Protein AF-A0A957V834-F1 (afdb_monomer_lite)

pLDDT: mean 86.27, std 14.21, range [36.56, 98.06]

Secondary structure (DSSP, 8-state):
--TT-EEEE-GGGS-EEEESSTTT--EEPP-PPPPPHHHHHHHHHTTSS--SS-HHHHHHHHHHHHHHHHHHHTTT---PPP-S------

Sequence (90 aa):
YCPQGILRTGAWGERLDLQRSEQDGWQAVPVPVSLGVWEQFLAVRAGLLPNPSPPEVGLRMAYLWDAIKASAAQNGAPVQINTAVSAGVK

Radius of gyration: 19.63 Å; chains: 1; bounding box: 32×54×40 Å

Foldseek 3Di:
DPLQWDWDADPPRQWIWIDRDPVVPTDTDDDPHDDDPVVLVVCCVVVNDPNPCPVVNVLVVVLVVVQVVVCVVVVNDHDDRDSPPPPDDD

Structure (mmCIF, N/CA/C/O backbone):
data_AF-A0A957V834-F1
#
_entry.id   AF-A0A957V834-F1
#
loop_
_atom_site.group_PDB
_atom_site.id
_atom_site.type_symbol
_atom_site.label_atom_id
_atom_site.label_alt_id
_atom_site.label_comp_id
_atom_site.label_asym_id
_atom_site.label_entity_id
_atom_site.label_seq_id
_atom_site.pdbx_PDB_ins_code
_atom_site.Cartn_x
_atom_site.Cartn_y
_atom_site.Cartn_z
_atom_site.occupancy
_atom_site.B_iso_or_equiv
_atom_site.auth_seq_id
_atom_site.auth_comp_id
_atom_site.auth_asym_id
_atom_site.auth_atom_id
_atom_site.pdbx_PDB_model_num
ATOM 1 N N . TYR A 1 1 ? -8.559 11.308 -9.018 1.00 46.59 1 TYR A N 1
ATOM 2 C CA . TYR A 1 1 ? -9.159 12.653 -9.079 1.00 46.59 1 TYR A CA 1
ATOM 3 C C . TYR A 1 1 ? -10.555 12.547 -8.493 1.00 46.59 1 TYR A C 1
ATOM 5 O O . TYR A 1 1 ? -11.385 11.862 -9.075 1.00 46.59 1 TYR A O 1
ATOM 13 N N . CYS A 1 2 ? -10.767 13.095 -7.297 1.00 50.53 2 CYS A N 1
ATOM 14 C CA . CYS A 1 2 ? -12.091 13.192 -6.688 1.00 50.53 2 CYS A CA 1
ATOM 15 C C . CYS A 1 2 ? -12.541 14.645 -6.903 1.00 50.53 2 CYS A C 1
ATOM 17 O O . CYS A 1 2 ? -11.869 15.536 -6.388 1.00 50.53 2 CYS A O 1
ATOM 19 N N . PRO A 1 3 ? -13.575 14.928 -7.711 1.00 73.50 3 PRO A N 1
ATOM 20 C CA . PRO A 1 3 ? -13.906 16.304 -8.089 1.00 73.50 3 PRO A CA 1
ATOM 21 C C . PRO A 1 3 ? -14.463 17.155 -6.935 1.00 73.50 3 PRO A C 1
ATOM 23 O O . PRO A 1 3 ? -14.590 18.363 -7.087 1.00 73.50 3 PRO A O 1
ATOM 26 N N . GLN A 1 4 ? -14.804 16.551 -5.792 1.00 79.25 4 GLN A N 1
ATOM 27 C CA . GLN A 1 4 ? -15.483 17.225 -4.677 1.00 79.25 4 GLN A CA 1
ATOM 28 C C . GLN A 1 4 ? -14.551 17.706 -3.545 1.00 79.25 4 GLN A C 1
ATOM 30 O O . GLN A 1 4 ? -15.045 18.146 -2.506 1.00 79.25 4 GLN A O 1
ATOM 35 N N . GLY A 1 5 ? -13.228 17.583 -3.698 1.00 87.25 5 GLY A N 1
ATOM 36 C CA . GLY A 1 5 ? -12.263 18.077 -2.712 1.00 87.25 5 GLY A CA 1
ATOM 37 C C . GLY A 1 5 ? -10.888 17.410 -2.775 1.00 87.25 5 GLY A C 1
ATOM 38 O O . GLY A 1 5 ? -10.680 16.417 -3.475 1.00 87.25 5 GLY A O 1
ATOM 39 N N . ILE A 1 6 ? -9.949 17.954 -2.005 1.00 90.62 6 ILE A N 1
ATOM 40 C CA . ILE A 1 6 ? -8.576 17.470 -1.862 1.00 90.62 6 ILE A CA 1
ATOM 41 C C . ILE A 1 6 ? -8.409 16.855 -0.472 1.00 90.62 6 ILE A C 1
ATOM 43 O O . ILE A 1 6 ? -8.760 17.466 0.537 1.00 90.62 6 ILE A O 1
ATOM 47 N N . LEU A 1 7 ? -7.848 15.645 -0.423 1.00 91.06 7 LEU A N 1
ATOM 48 C CA . LEU A 1 7 ? -7.418 15.000 0.813 1.00 91.06 7 LEU A CA 1
ATOM 49 C C . LEU A 1 7 ? -5.904 15.159 0.951 1.00 91.06 7 LEU A C 1
ATOM 51 O O . LEU A 1 7 ? -5.151 14.754 0.064 1.00 91.06 7 LEU A O 1
ATOM 55 N N . ARG A 1 8 ? -5.464 15.720 2.072 1.00 91.88 8 ARG A N 1
ATOM 56 C CA . ARG A 1 8 ? -4.062 15.762 2.478 1.00 91.88 8 ARG A CA 1
ATOM 57 C C . ARG A 1 8 ? -3.854 14.746 3.585 1.00 91.88 8 ARG A C 1
ATOM 59 O O . ARG A 1 8 ? -4.626 14.675 4.533 1.00 91.88 8 ARG A O 1
ATOM 66 N N . THR A 1 9 ? -2.794 13.967 3.460 1.00 92.50 9 THR A N 1
ATOM 67 C CA . THR A 1 9 ? -2.397 12.982 4.459 1.00 92.50 9 THR A CA 1
ATOM 68 C C . THR A 1 9 ? -0.931 13.174 4.803 1.00 92.50 9 THR A C 1
ATOM 70 O O . THR A 1 9 ? -0.164 13.663 3.969 1.00 92.50 9 THR A O 1
ATOM 73 N N . GLY A 1 10 ? -0.551 12.865 6.037 1.00 87.69 10 GLY A N 1
ATOM 74 C CA . GLY A 1 10 ? 0.853 12.854 6.419 1.00 87.69 10 GLY A CA 1
ATOM 75 C C . GLY A 1 10 ? 1.507 11.490 6.178 1.00 87.69 10 GLY A C 1
ATOM 76 O O . GLY A 1 10 ? 0.976 10.624 5.473 1.00 87.69 10 GLY A O 1
ATOM 77 N N . ALA A 1 11 ? 2.699 11.305 6.741 1.00 83.62 11 ALA A N 1
ATOM 78 C CA . ALA A 1 11 ? 3.430 10.055 6.599 1.00 83.62 11 ALA A CA 1
ATOM 79 C C . ALA A 1 11 ? 2.647 8.895 7.231 1.00 83.62 11 ALA A C 1
ATOM 81 O O . ALA A 1 11 ? 2.331 8.912 8.417 1.00 83.62 11 ALA A O 1
ATOM 82 N N . TRP A 1 12 ? 2.393 7.853 6.438 1.00 77.50 12 TRP A N 1
ATOM 83 C CA . TRP A 1 12 ? 1.687 6.645 6.883 1.00 77.50 12 TRP A CA 1
ATOM 84 C C . TRP A 1 12 ? 0.228 6.864 7.306 1.00 77.50 12 TRP A C 1
ATOM 86 O O . TRP A 1 12 ? -0.355 5.985 7.934 1.00 77.50 12 TRP A O 1
ATOM 96 N N . GLY A 1 13 ? -0.388 7.994 6.942 1.00 82.44 13 GLY A N 1
ATOM 97 C CA . GLY A 1 13 ? -1.793 8.243 7.266 1.00 82.44 13 GLY A CA 1
ATOM 98 C C . GLY A 1 13 ? -2.046 8.689 8.705 1.00 82.44 13 GLY A C 1
ATOM 99 O O . GLY A 1 13 ? -3.181 8.611 9.164 1.00 82.44 13 GLY A O 1
ATOM 100 N N . GLU A 1 14 ? -1.021 9.164 9.416 1.00 85.00 14 GLU A N 1
ATOM 101 C CA . GLU A 1 14 ? -1.108 9.612 10.812 1.00 85.00 14 GLU A CA 1
ATOM 102 C C . GLU A 1 14 ? -2.040 10.813 11.013 1.00 85.00 14 GLU A C 1
ATOM 104 O O . GLU A 1 14 ? -2.570 11.016 12.105 1.00 85.00 14 GLU A O 1
ATOM 109 N N . ARG A 1 15 ? -2.252 11.607 9.958 1.00 88.88 15 ARG A N 1
ATOM 110 C CA . ARG A 1 15 ? -3.253 12.675 9.918 1.00 88.88 15 ARG A CA 1
ATOM 111 C C . ARG A 1 15 ? -3.991 12.680 8.587 1.00 88.88 15 ARG A C 1
ATOM 113 O O . ARG A 1 15 ? -3.426 12.313 7.551 1.00 88.88 15 ARG A O 1
ATOM 120 N N . LEU A 1 16 ? -5.217 13.189 8.613 1.00 92.06 16 LEU A N 1
ATOM 121 C CA . LEU A 1 16 ? -6.012 13.478 7.428 1.00 92.06 16 LEU A CA 1
ATOM 122 C C . LEU A 1 16 ? -6.587 14.888 7.538 1.00 92.06 16 LEU A C 1
ATOM 124 O O . LEU A 1 16 ? -7.237 15.209 8.528 1.00 92.06 16 LEU A O 1
ATOM 128 N N . ASP A 1 17 ? -6.379 15.702 6.507 1.00 93.69 17 ASP A N 1
ATOM 129 C CA . ASP A 1 17 ? -7.037 16.993 6.338 1.00 93.69 17 ASP A CA 1
ATOM 130 C C . ASP A 1 17 ? -7.839 16.986 5.037 1.00 93.69 17 ASP A C 1
ATOM 132 O O . ASP A 1 17 ? -7.360 16.527 3.998 1.00 93.69 17 ASP A O 1
ATOM 136 N N . LEU A 1 18 ? -9.051 17.526 5.077 1.00 92.62 18 LEU A N 1
ATOM 137 C CA . LEU A 1 18 ? -9.935 17.643 3.928 1.00 92.62 18 LEU A CA 1
ATOM 138 C C . LEU A 1 18 ? -10.133 19.114 3.570 1.00 92.62 18 LEU A C 1
ATOM 140 O O . LEU A 1 18 ? -10.425 19.938 4.434 1.00 92.62 18 LEU A O 1
ATOM 144 N N . GLN A 1 19 ? -10.037 19.416 2.281 1.00 92.88 19 GLN A N 1
ATOM 145 C CA . GLN A 1 19 ? -10.437 20.693 1.706 1.00 92.88 19 GLN A CA 1
ATOM 146 C C . GLN A 1 19 ? -11.510 20.433 0.647 1.00 92.88 19 GLN A C 1
ATOM 148 O O . GLN A 1 19 ? -11.231 19.814 -0.377 1.00 92.88 19 GLN A O 1
ATOM 153 N N . ARG A 1 20 ? -12.751 20.863 0.897 1.00 88.62 20 ARG A N 1
ATOM 154 C CA . ARG A 1 20 ? -13.875 20.683 -0.048 1.00 88.62 20 ARG A CA 1
ATOM 155 C C . ARG A 1 20 ? -13.949 21.809 -1.074 1.00 88.62 20 ARG A C 1
ATOM 157 O O . ARG A 1 20 ? -14.226 21.559 -2.242 1.00 88.62 20 ARG A O 1
ATOM 164 N N . SER A 1 21 ? -13.650 23.026 -0.639 1.00 86.31 21 SER A N 1
ATOM 165 C CA . SER A 1 21 ? -13.477 24.201 -1.485 1.00 86.31 21 SER A CA 1
ATOM 166 C C . SER A 1 21 ? -12.255 24.994 -1.021 1.00 86.31 21 SER A C 1
ATOM 168 O O . SER A 1 21 ? -11.808 24.853 0.118 1.00 86.31 21 SER A O 1
ATOM 170 N N . GLU A 1 22 ? -11.708 25.847 -1.886 1.00 79.81 22 GLU A N 1
ATOM 171 C CA . GLU A 1 22 ? -10.579 26.709 -1.511 1.00 79.81 22 GLU A CA 1
ATOM 172 C C . GLU A 1 22 ? -10.923 27.650 -0.342 1.00 79.81 22 GLU A C 1
ATOM 174 O O . GLU A 1 22 ? -10.062 27.946 0.483 1.00 79.81 22 GLU A O 1
ATOM 179 N N . GLN A 1 23 ? -12.193 28.051 -0.234 1.00 82.31 23 GLN A N 1
ATOM 180 C CA . GLN A 1 23 ? -12.713 28.991 0.764 1.00 82.31 23 GLN A CA 1
ATOM 181 C C . GLN A 1 23 ? -12.858 28.364 2.158 1.00 82.31 23 GLN A C 1
ATOM 183 O O . GLN A 1 23 ? -12.644 29.047 3.156 1.00 82.31 23 GLN A O 1
ATOM 188 N N . ASP A 1 24 ? -13.172 27.066 2.233 1.00 82.31 24 ASP A N 1
ATOM 189 C CA . ASP A 1 24 ? -13.353 26.342 3.503 1.00 82.31 24 ASP A CA 1
ATOM 190 C C . ASP A 1 24 ? -12.031 26.086 4.248 1.00 82.31 24 ASP A C 1
ATOM 192 O O . ASP A 1 24 ? -12.039 25.711 5.425 1.00 82.31 24 ASP A O 1
ATOM 196 N N . GLY A 1 25 ? -10.896 26.257 3.559 1.00 89.31 25 GLY A N 1
ATOM 197 C CA . GLY A 1 25 ? -9.571 25.917 4.069 1.00 89.31 25 GLY A CA 1
ATOM 198 C C . GLY A 1 25 ? -9.386 24.415 4.327 1.00 89.31 25 GLY A C 1
ATOM 199 O O . GLY A 1 25 ? -10.158 23.572 3.872 1.00 89.31 25 GLY A O 1
ATOM 200 N N . TRP A 1 26 ? -8.318 24.071 5.050 1.00 93.25 26 TRP A N 1
ATOM 201 C CA . TRP A 1 26 ? -8.036 22.695 5.465 1.00 93.25 26 TRP A CA 1
ATOM 202 C C . TRP A 1 26 ? -8.712 22.386 6.795 1.00 93.25 26 TRP A C 1
ATOM 204 O O . TRP A 1 26 ? -8.483 23.088 7.779 1.00 93.25 26 TRP A O 1
ATOM 214 N N . GLN A 1 27 ? -9.480 21.302 6.840 1.00 94.38 27 GLN A N 1
ATOM 215 C CA . GLN A 1 27 ? -10.151 20.841 8.050 1.00 94.38 27 GLN A CA 1
ATOM 216 C C . GLN A 1 27 ? -9.631 19.465 8.451 1.00 94.38 27 GLN A C 1
ATOM 218 O O . GLN A 1 27 ? -9.654 18.533 7.646 1.00 94.38 27 GLN A O 1
ATOM 223 N N . ALA A 1 28 ? -9.181 19.335 9.699 1.00 93.50 28 ALA A N 1
ATOM 224 C CA . ALA A 1 28 ? -8.736 18.059 10.241 1.00 93.50 28 ALA A CA 1
ATOM 225 C C . ALA A 1 28 ? -9.904 17.063 10.284 1.00 93.50 28 ALA A C 1
ATOM 227 O O . ALA A 1 28 ? -10.988 17.371 10.784 1.00 93.50 28 ALA A O 1
ATOM 228 N N . VAL A 1 29 ? -9.673 15.857 9.775 1.00 92.31 29 VAL A N 1
ATOM 229 C CA . VAL A 1 29 ? -10.623 14.749 9.836 1.00 92.31 29 VAL A CA 1
ATOM 230 C C . VAL A 1 29 ? -10.319 13.933 11.093 1.00 92.31 29 VAL A C 1
ATOM 232 O O . VAL A 1 29 ? -9.190 13.455 11.236 1.00 92.31 29 VAL A O 1
ATOM 235 N N . PRO A 1 30 ? -11.292 13.737 12.002 1.00 89.06 30 PRO A N 1
ATOM 236 C CA . PRO A 1 30 ? -11.112 12.852 13.143 1.00 89.06 30 PRO A CA 1
ATOM 237 C C . PRO A 1 30 ? -10.801 11.435 12.663 1.00 89.06 30 PRO A C 1
ATOM 239 O O . PRO A 1 30 ? -11.616 10.801 11.992 1.00 89.06 30 PRO A O 1
ATOM 242 N N . VAL A 1 31 ? -9.617 10.946 13.016 1.00 82.25 31 VAL A N 1
ATOM 243 C CA . VAL A 1 31 ? -9.198 9.568 12.769 1.00 82.25 31 VAL A CA 1
ATOM 244 C C . VAL A 1 31 ? -9.041 8.842 14.104 1.00 82.25 31 VAL A C 1
ATOM 246 O O . VAL A 1 31 ? -8.634 9.464 15.090 1.00 82.25 31 VAL A O 1
ATOM 249 N N . PRO A 1 32 ? -9.369 7.541 14.175 1.00 79.75 32 PRO A N 1
ATOM 250 C CA . PRO A 1 32 ? -9.036 6.732 15.338 1.00 79.75 32 PRO A CA 1
ATOM 251 C C . PRO A 1 32 ? -7.530 6.766 15.602 1.00 79.75 32 PRO A C 1
ATOM 253 O O . PRO A 1 32 ? -6.730 6.894 14.672 1.00 79.75 32 PRO A O 1
ATOM 256 N N . VAL A 1 33 ? -7.138 6.605 16.867 1.00 77.06 33 VAL A N 1
ATOM 257 C CA . VAL A 1 33 ? -5.728 6.389 17.205 1.00 77.06 33 VAL A CA 1
ATOM 258 C C . VAL A 1 33 ? -5.245 5.150 16.456 1.00 77.06 33 VAL A C 1
ATOM 260 O O . VAL A 1 33 ? -5.923 4.120 16.454 1.00 77.06 33 VAL A O 1
ATOM 263 N N . SER A 1 34 ? -4.095 5.269 15.793 1.00 73.00 34 SER A N 1
ATOM 264 C CA . SER A 1 34 ? -3.496 4.145 15.081 1.00 73.00 34 SER A CA 1
ATOM 265 C C . SER A 1 34 ? -3.231 3.009 16.064 1.00 73.00 34 SER A C 1
ATOM 267 O O 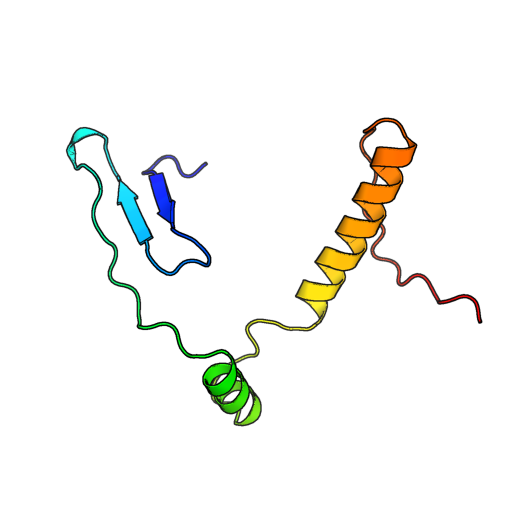. SER A 1 34 ? -2.511 3.194 17.047 1.00 73.00 34 SER A O 1
ATOM 269 N N . LEU A 1 35 ? -3.827 1.845 15.805 1.00 74.06 35 LEU A N 1
ATOM 270 C CA . LEU A 1 35 ? -3.475 0.623 16.515 1.00 74.06 35 LEU A CA 1
ATOM 271 C C . LEU A 1 35 ? -2.040 0.263 16.143 1.00 74.06 35 LEU A C 1
ATOM 273 O O . LEU A 1 35 ? -1.658 0.305 14.969 1.00 74.06 35 LEU A O 1
ATOM 277 N N . GLY A 1 36 ? -1.241 -0.120 17.134 1.00 83.44 36 GLY A N 1
ATOM 278 C CA . GLY A 1 36 ? 0.083 -0.650 16.842 1.00 83.44 36 GLY A CA 1
ATOM 279 C C . GLY A 1 36 ? -0.038 -1.901 15.966 1.00 83.44 36 GLY A C 1
ATOM 280 O O . GLY A 1 36 ? -0.967 -2.694 16.130 1.00 83.44 36 GLY A O 1
ATOM 281 N N . VAL A 1 37 ? 0.934 -2.134 15.077 1.00 87.31 37 VAL A N 1
ATOM 282 C CA . VAL A 1 37 ? 0.987 -3.346 14.226 1.00 87.31 37 VAL A CA 1
ATOM 283 C C . VAL A 1 37 ? 0.799 -4.624 15.058 1.00 87.31 37 VAL A C 1
ATOM 285 O O . VAL A 1 37 ? 0.163 -5.580 14.619 1.00 87.31 37 VAL A O 1
ATOM 288 N N . TRP A 1 38 ? 1.309 -4.622 16.293 1.00 89.94 38 TRP A N 1
ATOM 289 C CA . TRP A 1 38 ? 1.168 -5.733 17.229 1.00 89.94 38 TRP A CA 1
ATOM 290 C C . TRP A 1 38 ? -0.278 -5.985 17.676 1.00 89.94 38 TRP A C 1
ATOM 292 O O . TRP A 1 38 ? -0.736 -7.126 17.664 1.00 89.94 38 TRP A O 1
ATOM 302 N N . GLU A 1 39 ? -1.022 -4.940 18.033 1.00 91.12 39 GLU A N 1
ATOM 303 C CA . GLU A 1 39 ? -2.425 -5.058 18.450 1.00 91.12 39 GLU A CA 1
ATOM 304 C C . GLU A 1 39 ? -3.294 -5.541 17.291 1.00 91.12 39 GLU A C 1
ATOM 306 O O . GLU A 1 39 ? -4.122 -6.438 17.457 1.00 91.12 39 GLU A O 1
ATOM 311 N N . GLN A 1 40 ? -3.040 -5.010 16.094 1.00 91.06 40 GLN A N 1
ATOM 312 C CA . GLN A 1 40 ? -3.706 -5.439 14.871 1.00 91.06 40 GLN A CA 1
ATOM 313 C C . GLN A 1 40 ? -3.437 -6.921 14.578 1.00 91.06 40 GLN A C 1
ATOM 315 O O . GLN A 1 40 ? -4.371 -7.670 14.296 1.00 91.06 40 GLN A O 1
ATOM 320 N N . PHE A 1 41 ? -2.186 -7.374 14.714 1.00 92.00 41 PHE A N 1
ATOM 321 C CA . PHE A 1 41 ? -1.831 -8.785 14.568 1.00 92.00 41 PHE A CA 1
ATOM 322 C C . PHE A 1 41 ? -2.582 -9.677 15.567 1.00 92.00 41 PHE A C 1
ATOM 324 O O . PHE A 1 41 ? -3.143 -10.703 15.177 1.00 92.00 41 PHE A O 1
ATOM 331 N N . LEU A 1 42 ? -2.634 -9.287 16.845 1.00 94.62 42 LEU A N 1
ATOM 332 C CA . LEU A 1 42 ? -3.353 -10.041 17.874 1.00 94.62 42 LEU A CA 1
ATOM 333 C C . LEU A 1 42 ? -4.859 -10.118 17.584 1.00 94.62 42 LEU A C 1
ATOM 335 O O . LEU A 1 42 ? -5.440 -11.194 17.733 1.00 94.62 42 LEU A O 1
ATOM 339 N N . ALA A 1 43 ? -5.475 -9.021 17.132 1.00 93.69 43 ALA A N 1
ATOM 340 C CA . ALA A 1 43 ? -6.890 -8.976 16.767 1.00 93.69 43 ALA A CA 1
ATOM 341 C C . ALA A 1 43 ? -7.209 -9.875 15.563 1.00 93.69 43 ALA A C 1
ATOM 343 O O . ALA A 1 43 ? -8.194 -10.614 15.593 1.00 93.69 43 ALA A O 1
ATOM 344 N N . VAL A 1 44 ? -6.348 -9.873 14.539 1.00 95.00 44 VAL A N 1
ATOM 345 C CA . VAL A 1 44 ? -6.474 -10.773 13.380 1.00 95.00 44 VAL A CA 1
ATOM 346 C C . VAL A 1 44 ? -6.335 -12.230 13.808 1.00 95.00 44 VAL A C 1
ATOM 348 O O . VAL A 1 44 ? -7.180 -13.056 13.472 1.00 95.00 44 VAL A O 1
ATOM 351 N N . ARG A 1 45 ? -5.312 -12.551 14.610 1.00 95.06 45 ARG A N 1
ATOM 352 C CA . ARG A 1 45 ? -5.089 -13.908 15.131 1.00 95.06 45 ARG A CA 1
ATOM 353 C C . ARG A 1 45 ? -6.273 -14.412 15.961 1.00 95.06 45 ARG A C 1
ATOM 355 O O . ARG A 1 45 ? -6.581 -15.597 15.918 1.00 95.06 45 ARG A O 1
ATOM 362 N N . ALA A 1 46 ? -6.916 -13.528 16.721 1.00 97.06 46 ALA A N 1
ATOM 363 C CA . ALA A 1 46 ? -8.093 -13.844 17.527 1.00 97.06 46 ALA A CA 1
ATOM 364 C C . ALA A 1 46 ? -9.403 -13.916 16.714 1.00 97.06 46 ALA A C 1
ATOM 366 O O . ALA A 1 46 ? -10.448 -14.209 17.289 1.00 97.06 46 ALA A O 1
ATOM 367 N N . GLY A 1 47 ? -9.374 -13.635 15.406 1.00 96.00 47 GLY A N 1
ATOM 368 C CA . GLY A 1 47 ? -10.567 -13.610 14.553 1.00 96.00 47 GLY A CA 1
ATOM 369 C C . GLY A 1 47 ? -11.477 -12.397 14.774 1.00 96.00 47 GLY A C 1
ATOM 370 O O . GLY A 1 47 ? -12.607 -12.390 14.297 1.00 96.00 47 GLY A O 1
ATOM 371 N N . LEU A 1 48 ? -11.001 -11.372 15.488 1.00 95.81 48 LEU A N 1
ATOM 372 C CA . LEU A 1 48 ? -11.755 -10.150 15.794 1.00 95.81 48 LEU A CA 1
ATOM 373 C C . LEU A 1 48 ? -11.677 -9.110 14.667 1.00 95.81 48 LEU A C 1
ATOM 375 O O . LEU A 1 48 ? -12.513 -8.213 14.596 1.00 95.81 48 LEU A O 1
ATOM 379 N N . LEU A 1 49 ? -10.667 -9.218 13.800 1.00 92.06 49 LEU A N 1
ATOM 380 C CA . LEU A 1 49 ? -10.443 -8.332 12.661 1.00 92.06 49 LEU A CA 1
ATOM 381 C C . LEU A 1 49 ? -10.071 -9.174 11.427 1.00 92.06 49 LEU A C 1
ATOM 383 O O . LEU A 1 49 ? -9.204 -10.042 11.537 1.00 92.06 49 LEU A O 1
ATOM 387 N N . PRO A 1 50 ? -10.662 -8.940 10.241 1.00 93.50 50 PRO A N 1
ATOM 388 C CA . PRO A 1 50 ? -10.154 -9.541 9.010 1.00 93.50 50 PRO A CA 1
ATOM 389 C C . PRO A 1 50 ? -8.725 -9.054 8.747 1.00 93.50 50 PRO A C 1
ATOM 391 O O . PRO A 1 50 ? -8.422 -7.893 9.011 1.00 93.50 50 PRO A O 1
ATOM 394 N N . ASN A 1 51 ? -7.848 -9.914 8.217 1.00 91.81 51 ASN A N 1
ATOM 395 C CA . ASN A 1 51 ? -6.470 -9.516 7.924 1.00 91.81 51 ASN A CA 1
ATOM 396 C C . ASN A 1 51 ? -6.455 -8.345 6.917 1.00 91.81 51 ASN A C 1
ATOM 398 O O . ASN A 1 51 ? -6.801 -8.560 5.754 1.00 91.81 51 ASN A O 1
ATOM 402 N N . PRO A 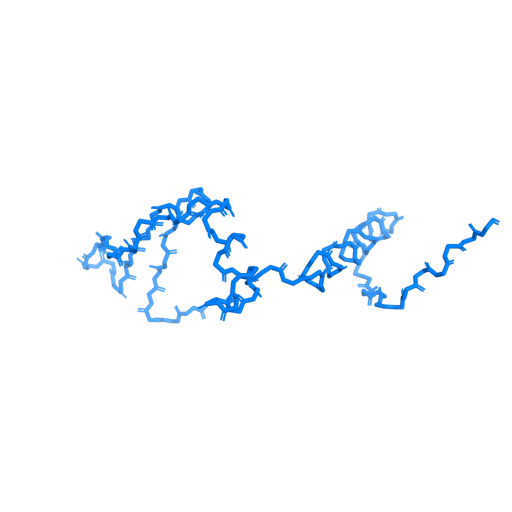1 52 ? -6.043 -7.130 7.327 1.00 88.44 52 PRO A N 1
ATOM 403 C CA . PRO A 1 52 ? -6.019 -5.971 6.439 1.00 88.44 52 PRO A CA 1
ATOM 404 C C . PRO A 1 52 ? -4.821 -5.993 5.482 1.00 88.44 52 PRO A C 1
ATOM 406 O O . PRO A 1 52 ? -4.829 -5.291 4.474 1.00 88.44 52 PRO A O 1
ATOM 409 N N . SER A 1 53 ? -3.821 -6.830 5.772 1.00 86.81 53 SER A N 1
ATOM 410 C CA . SER A 1 53 ? -2.593 -6.990 4.995 1.00 86.81 53 SER A CA 1
ATOM 411 C C . SER A 1 53 ? -2.404 -8.460 4.600 1.00 86.81 53 SER A C 1
ATOM 413 O O . SER A 1 53 ? -1.472 -9.118 5.078 1.00 86.81 53 SER A O 1
ATOM 415 N N . PRO A 1 54 ? -3.297 -9.026 3.767 1.00 91.38 54 PRO A N 1
ATOM 416 C CA . PRO A 1 54 ? -3.153 -10.397 3.307 1.00 91.38 54 PRO A CA 1
ATOM 417 C C . PRO A 1 54 ? -1.941 -10.515 2.358 1.00 91.38 54 PRO A C 1
ATOM 419 O O . PRO A 1 54 ? -1.535 -9.521 1.738 1.00 91.38 54 PRO A O 1
ATOM 422 N N . PRO A 1 55 ? -1.322 -11.703 2.249 1.00 91.00 55 PRO A N 1
ATOM 423 C CA . PRO A 1 55 ? -0.065 -11.889 1.517 1.00 91.00 55 PRO A CA 1
ATOM 424 C C . PRO A 1 55 ? -0.151 -11.471 0.042 1.00 91.00 55 PRO A C 1
ATOM 426 O O . PRO A 1 55 ? 0.838 -11.019 -0.535 1.00 91.00 55 PRO A O 1
ATOM 429 N N . GLU A 1 56 ? -1.338 -11.533 -0.560 1.00 92.69 56 GLU A N 1
ATOM 430 C CA . GLU A 1 56 ? -1.607 -11.114 -1.934 1.00 92.69 56 GLU A CA 1
ATOM 431 C C . GLU A 1 56 ? -1.292 -9.629 -2.168 1.00 92.69 56 GLU A C 1
ATOM 433 O O . GLU A 1 56 ? -0.944 -9.250 -3.287 1.00 92.69 56 GLU A O 1
ATOM 438 N N . VAL A 1 57 ? -1.367 -8.776 -1.138 1.00 90.50 57 VAL A N 1
ATOM 439 C CA . VAL A 1 57 ? -0.956 -7.365 -1.245 1.00 90.50 57 VAL A CA 1
ATOM 440 C C . VAL A 1 57 ? 0.553 -7.263 -1.458 1.00 90.50 57 VAL A C 1
ATOM 442 O O . VAL A 1 57 ? 0.998 -6.562 -2.367 1.00 90.50 57 VAL A O 1
ATOM 445 N N . GLY A 1 58 ? 1.340 -8.006 -0.676 1.00 90.00 58 GLY A N 1
ATOM 446 C CA . GLY A 1 58 ? 2.792 -8.077 -0.849 1.00 90.00 58 GLY A CA 1
ATOM 447 C C . GLY A 1 58 ? 3.179 -8.694 -2.194 1.00 90.00 58 GLY A C 1
ATOM 448 O O . GLY A 1 58 ? 4.078 -8.197 -2.871 1.00 90.00 58 GLY A O 1
ATOM 449 N N . LEU A 1 59 ? 2.444 -9.718 -2.632 1.00 93.25 59 LEU A N 1
ATOM 450 C CA . LEU A 1 59 ? 2.677 -10.380 -3.913 1.00 93.25 59 LEU A CA 1
ATOM 451 C C . LEU A 1 59 ? 2.467 -9.435 -5.109 1.00 93.25 59 LEU A C 1
ATOM 453 O O . LEU A 1 59 ? 3.281 -9.415 -6.029 1.00 93.25 59 LEU A O 1
ATOM 457 N N . ARG A 1 60 ? 1.431 -8.584 -5.074 1.00 93.56 60 ARG A N 1
ATOM 458 C CA . ARG A 1 60 ? 1.218 -7.541 -6.098 1.00 93.56 60 ARG A CA 1
ATOM 459 C C . ARG A 1 60 ? 2.395 -6.572 -6.181 1.00 93.56 60 ARG A C 1
ATOM 461 O O . ARG A 1 60 ? 2.788 -6.197 -7.283 1.00 93.56 60 ARG A O 1
ATOM 468 N N . MET A 1 61 ? 2.967 -6.191 -5.037 1.00 93.31 61 MET A N 1
ATOM 469 C CA . MET A 1 61 ? 4.142 -5.319 -5.003 1.00 93.31 61 MET A CA 1
ATOM 470 C C . MET A 1 61 ? 5.378 -6.013 -5.585 1.00 93.31 61 MET A C 1
ATOM 472 O O . MET A 1 61 ? 6.134 -5.385 -6.323 1.00 93.31 61 MET A O 1
ATOM 476 N N . ALA A 1 62 ? 5.563 -7.308 -5.315 1.00 94.44 62 ALA A N 1
ATOM 477 C CA . ALA A 1 62 ? 6.648 -8.088 -5.906 1.00 94.44 62 ALA A CA 1
ATOM 478 C C . ALA A 1 62 ? 6.539 -8.150 -7.442 1.00 94.44 62 ALA A C 1
ATOM 480 O O . ALA A 1 62 ? 7.510 -7.857 -8.136 1.00 94.44 62 ALA A O 1
ATOM 481 N N . TYR A 1 63 ? 5.346 -8.423 -7.981 1.00 94.81 63 TYR A N 1
ATOM 482 C CA . TYR A 1 63 ? 5.126 -8.413 -9.433 1.00 94.81 63 TYR A CA 1
ATOM 483 C C . TYR A 1 63 ? 5.336 -7.032 -10.056 1.00 94.81 63 TYR A C 1
ATOM 485 O O . TYR A 1 63 ? 5.932 -6.914 -11.128 1.00 94.81 63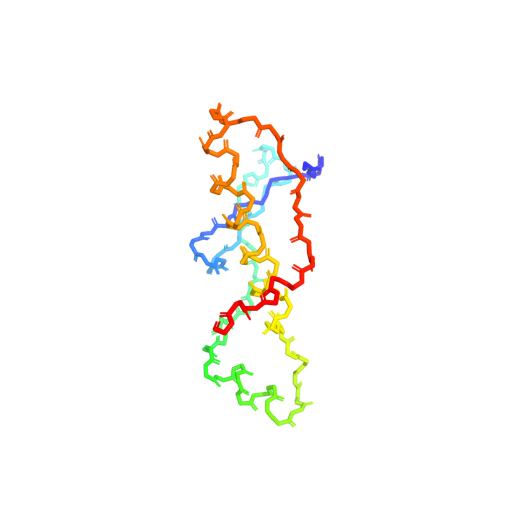 TYR A O 1
ATOM 493 N N . LEU A 1 64 ? 4.882 -5.973 -9.382 1.00 95.31 64 LEU A N 1
ATOM 494 C CA . LEU A 1 64 ? 5.135 -4.606 -9.825 1.00 95.31 64 LEU A CA 1
ATOM 495 C C . LEU A 1 64 ? 6.637 -4.299 -9.841 1.00 95.31 64 LEU A C 1
ATOM 497 O O . LEU A 1 64 ? 7.126 -3.695 -10.791 1.00 95.31 64 LEU A O 1
ATOM 501 N N . TRP A 1 65 ? 7.381 -4.735 -8.825 1.00 96.06 65 TRP A N 1
ATOM 502 C CA . TRP A 1 65 ? 8.828 -4.556 -8.765 1.00 96.06 65 TRP A CA 1
ATOM 503 C C . TRP A 1 65 ? 9.552 -5.251 -9.922 1.00 96.06 65 TRP A C 1
ATOM 505 O O . TRP A 1 65 ? 10.443 -4.666 -10.541 1.00 96.06 65 TRP A O 1
ATOM 515 N N . ASP A 1 66 ? 9.144 -6.472 -10.266 1.00 96.12 66 ASP A N 1
ATOM 516 C CA . ASP A 1 66 ? 9.682 -7.178 -11.428 1.00 96.12 66 ASP A CA 1
ATOM 517 C C . ASP A 1 66 ? 9.381 -6.441 -12.740 1.00 96.12 66 ASP A C 1
ATOM 519 O O . ASP A 1 66 ? 10.278 -6.274 -13.571 1.00 96.12 66 ASP A O 1
ATOM 523 N N . ALA A 1 67 ? 8.167 -5.908 -12.891 1.00 96.25 67 ALA A N 1
ATOM 524 C CA . ALA A 1 67 ? 7.796 -5.082 -14.036 1.00 96.25 67 ALA A CA 1
ATOM 525 C C . ALA A 1 67 ? 8.601 -3.769 -14.104 1.00 96.25 67 ALA A C 1
ATOM 527 O O . ALA A 1 67 ? 9.047 -3.381 -15.182 1.00 96.25 67 ALA A O 1
ATOM 528 N N . ILE A 1 68 ? 8.859 -3.111 -12.968 1.00 96.50 68 ILE A N 1
ATOM 529 C CA . ILE A 1 68 ? 9.698 -1.902 -12.901 1.00 96.50 68 ILE A CA 1
ATOM 530 C C . ILE A 1 68 ? 11.115 -2.211 -13.391 1.00 96.50 68 ILE A C 1
ATOM 532 O O . ILE A 1 68 ? 11.640 -1.486 -14.237 1.00 96.50 68 ILE A O 1
ATOM 536 N N . LYS A 1 69 ? 11.722 -3.310 -12.921 1.00 97.12 69 LYS A N 1
ATOM 537 C CA . LYS A 1 69 ? 13.049 -3.740 -13.392 1.00 97.12 69 LYS A CA 1
ATOM 538 C C . LYS A 1 69 ? 13.050 -4.024 -14.899 1.00 97.12 69 LYS A C 1
ATOM 540 O O . LYS A 1 69 ? 13.966 -3.595 -15.597 1.00 97.12 69 LYS A O 1
ATOM 545 N N . ALA A 1 70 ? 12.025 -4.708 -15.409 1.00 97.12 70 ALA A N 1
ATOM 546 C CA . ALA A 1 70 ? 11.903 -5.022 -16.833 1.00 97.12 70 ALA A CA 1
ATOM 547 C C . ALA A 1 70 ? 11.718 -3.768 -17.706 1.00 97.12 70 ALA A C 1
ATOM 549 O O . ALA A 1 70 ? 12.327 -3.672 -18.771 1.00 97.12 70 ALA A O 1
ATOM 550 N N . SER A 1 71 ? 10.918 -2.800 -17.250 1.00 98.00 71 SER A N 1
ATOM 551 C CA . SER A 1 71 ? 10.735 -1.507 -17.918 1.00 98.00 71 SER A CA 1
ATOM 552 C C . SER A 1 71 ? 12.030 -0.697 -17.930 1.00 98.00 71 SER A C 1
ATOM 554 O O . SER A 1 71 ? 12.432 -0.193 -18.977 1.00 98.00 71 SER A O 1
ATOM 556 N N . ALA A 1 72 ? 12.747 -0.639 -16.802 1.00 98.06 72 ALA A N 1
ATOM 557 C CA . ALA A 1 72 ? 14.033 0.048 -16.710 1.00 98.06 72 ALA A CA 1
ATOM 558 C C . ALA A 1 72 ? 15.071 -0.529 -17.690 1.00 98.06 72 ALA A C 1
ATOM 560 O O . ALA A 1 72 ? 15.770 0.230 -18.358 1.00 98.06 72 ALA A O 1
ATOM 561 N N . ALA A 1 73 ? 15.115 -1.857 -17.852 1.00 97.94 73 ALA A N 1
ATOM 562 C CA . ALA A 1 73 ? 15.972 -2.515 -18.844 1.00 97.94 73 ALA A CA 1
ATOM 563 C C . ALA A 1 73 ? 15.600 -2.175 -20.304 1.00 97.94 73 ALA A C 1
ATOM 565 O O . ALA A 1 73 ? 16.433 -2.300 -21.197 1.00 97.94 73 ALA A O 1
ATOM 566 N N . GLN A 1 74 ? 14.368 -1.717 -20.545 1.00 97.44 74 GLN A N 1
ATOM 567 C CA . GLN A 1 74 ? 13.848 -1.286 -21.847 1.00 97.44 74 GLN A CA 1
ATOM 568 C C . GLN A 1 74 ? 13.754 0.245 -21.948 1.00 97.44 74 GLN A C 1
ATOM 570 O O . GLN A 1 74 ? 12.885 0.778 -22.636 1.00 97.44 74 GLN A O 1
ATOM 575 N N . ASN A 1 75 ? 14.629 0.965 -21.238 1.00 97.56 75 ASN A N 1
ATOM 576 C CA . ASN A 1 75 ? 14.691 2.428 -21.239 1.00 97.56 75 ASN A CA 1
ATOM 577 C C . ASN A 1 75 ? 13.358 3.106 -20.852 1.00 97.56 75 ASN A C 1
ATOM 579 O O . ASN A 1 75 ? 12.986 4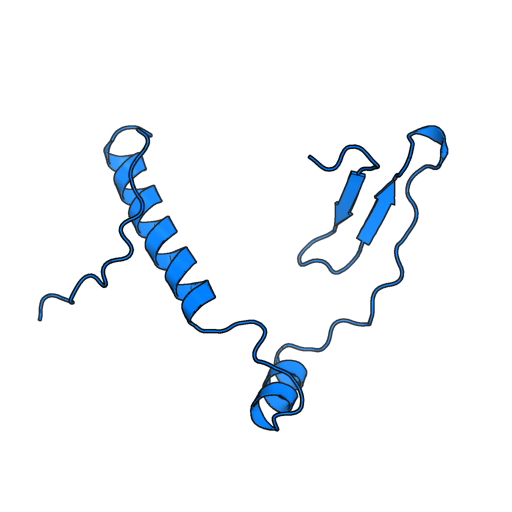.143 -21.399 1.00 97.56 75 ASN A O 1
ATOM 583 N N . GLY A 1 76 ? 12.617 2.496 -19.924 1.00 96.56 76 GLY A N 1
ATOM 584 C CA . GLY A 1 76 ? 11.342 3.011 -19.423 1.00 96.56 76 GLY A CA 1
ATOM 585 C C . GLY A 1 76 ? 10.133 2.702 -20.308 1.00 96.56 76 GLY A C 1
ATOM 586 O O . GLY A 1 76 ? 9.072 3.294 -20.105 1.00 96.56 76 GLY A O 1
ATOM 587 N N . ALA A 1 77 ? 10.252 1.794 -21.282 1.00 98.00 77 ALA A N 1
ATOM 588 C CA .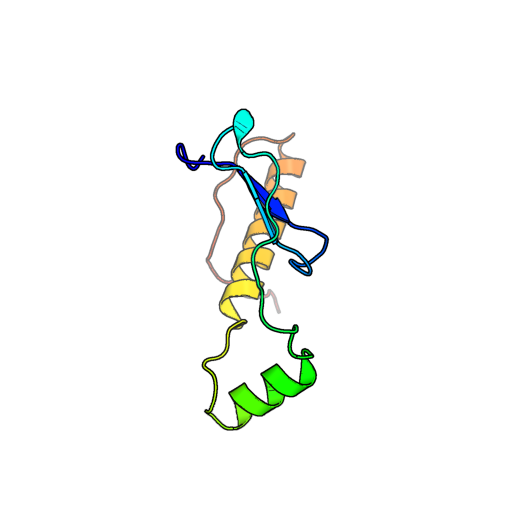 ALA A 1 77 ? 9.107 1.372 -22.084 1.00 98.00 77 ALA A CA 1
ATOM 589 C C . ALA A 1 77 ? 8.004 0.736 -21.204 1.00 98.00 77 ALA A C 1
ATOM 591 O O . ALA A 1 77 ? 8.322 0.026 -20.241 1.00 98.00 77 ALA A O 1
ATOM 592 N N . PRO A 1 78 ? 6.711 0.949 -21.515 1.00 97.25 78 PRO A N 1
ATOM 593 C CA . PRO A 1 78 ? 5.619 0.267 -20.827 1.00 97.25 78 PRO A CA 1
ATOM 594 C C . PRO A 1 78 ? 5.725 -1.256 -20.978 1.00 97.25 78 PRO A C 1
ATOM 596 O O . PRO A 1 78 ? 5.917 -1.761 -22.083 1.00 97.25 78 PRO A O 1
ATOM 599 N N . VAL A 1 79 ? 5.548 -1.991 -19.879 1.00 96.31 79 VAL A N 1
ATOM 600 C CA . VAL A 1 79 ? 5.565 -3.463 -19.858 1.00 96.31 79 VAL A CA 1
ATOM 601 C C . VAL A 1 79 ? 4.314 -4.008 -19.173 1.00 96.31 79 VAL A C 1
ATOM 603 O O . VAL A 1 79 ? 3.716 -3.345 -18.326 1.00 96.31 79 VAL A O 1
ATOM 606 N N . GLN A 1 80 ? 3.915 -5.228 -19.529 1.00 95.56 80 GLN A N 1
ATOM 607 C CA . GLN A 1 80 ? 2.828 -5.928 -18.846 1.00 95.56 80 GLN A CA 1
ATOM 608 C C . GLN A 1 80 ? 3.321 -6.502 -17.515 1.00 95.56 80 GLN A C 1
ATOM 610 O O . GLN A 1 80 ? 4.409 -7.075 -17.444 1.00 95.56 80 GLN A O 1
ATOM 615 N N . ILE A 1 81 ? 2.508 -6.381 -16.466 1.00 94.44 81 ILE A N 1
ATOM 616 C CA . ILE A 1 81 ? 2.778 -7.044 -15.188 1.00 94.44 81 ILE A CA 1
ATOM 617 C C . ILE A 1 81 ? 2.433 -8.521 -15.353 1.00 94.44 81 ILE A C 1
ATOM 619 O O . ILE A 1 81 ? 1.277 -8.868 -15.597 1.00 94.44 81 ILE A O 1
ATOM 623 N N . ASN A 1 82 ? 3.428 -9.392 -15.208 1.00 86.62 82 ASN A N 1
ATOM 624 C CA . ASN A 1 82 ? 3.197 -10.828 -15.195 1.00 86.62 82 ASN A CA 1
ATOM 625 C C . ASN A 1 82 ? 2.830 -11.276 -13.776 1.00 86.62 82 ASN A C 1
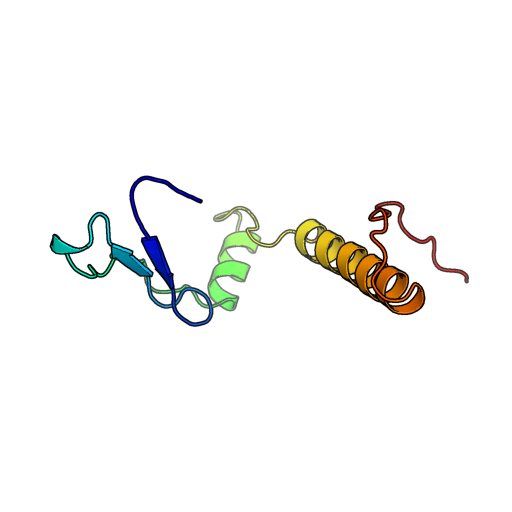ATOM 627 O O . ASN A 1 82 ? 3.612 -11.100 -12.847 1.00 86.62 82 ASN A O 1
ATOM 631 N N . THR A 1 83 ? 1.641 -11.850 -13.617 1.00 80.00 83 THR A N 1
ATOM 632 C CA . THR A 1 83 ? 1.145 -12.390 -12.343 1.00 80.00 83 THR A CA 1
ATOM 633 C C . THR A 1 83 ? 1.356 -13.896 -12.221 1.00 80.00 83 THR A C 1
ATOM 635 O O . THR A 1 83 ? 0.989 -14.489 -11.206 1.00 80.00 83 THR A O 1
ATOM 638 N N . ALA A 1 84 ? 1.944 -14.539 -13.236 1.00 68.25 84 ALA A N 1
ATOM 639 C CA . ALA A 1 84 ? 2.365 -15.922 -13.117 1.00 68.25 84 ALA A CA 1
ATOM 640 C C . ALA A 1 84 ? 3.466 -16.008 -12.057 1.00 68.25 84 ALA A C 1
ATOM 642 O O . ALA A 1 84 ? 4.449 -15.269 -12.097 1.00 68.25 84 ALA A O 1
ATOM 643 N N . VAL A 1 85 ? 3.301 -16.917 -11.097 1.00 57.50 85 VAL A N 1
ATOM 644 C CA . VAL A 1 85 ? 4.371 -17.261 -10.164 1.00 57.50 85 VAL A CA 1
ATOM 645 C C . VAL A 1 85 ? 5.555 -17.720 -11.008 1.00 57.50 85 VAL A C 1
ATOM 647 O O . VAL A 1 85 ? 5.470 -18.750 -11.676 1.00 57.50 85 VAL A O 1
ATOM 650 N N . SER A 1 86 ? 6.642 -16.949 -10.999 1.00 50.22 86 SER A N 1
ATOM 651 C CA . SER A 1 86 ? 7.943 -17.403 -11.472 1.00 50.22 86 SER A CA 1
ATOM 652 C C . SER A 1 86 ? 8.276 -18.650 -10.663 1.00 50.22 86 SER A C 1
ATOM 654 O O . SER A 1 86 ? 8.696 -18.553 -9.510 1.00 50.22 86 SER A O 1
ATOM 656 N N . ALA A 1 87 ? 7.986 -19.826 -11.219 1.00 43.62 87 ALA A N 1
ATOM 657 C CA . ALA A 1 87 ? 8.400 -21.088 -10.645 1.00 43.62 87 ALA A CA 1
ATOM 658 C C . ALA A 1 87 ? 9.919 -21.002 -10.513 1.00 43.62 87 ALA A C 1
ATOM 660 O O . ALA A 1 87 ? 10.628 -20.934 -11.516 1.00 43.62 87 ALA A O 1
ATOM 661 N N . GLY A 1 88 ? 10.392 -20.883 -9.272 1.00 41.78 88 GLY A N 1
ATOM 662 C CA . GLY A 1 88 ? 11.809 -20.805 -8.976 1.00 41.78 88 GLY A CA 1
ATOM 663 C C . GLY A 1 88 ? 12.515 -21.967 -9.657 1.00 41.78 88 GLY A C 1
ATOM 664 O O . GLY A 1 88 ? 12.177 -23.130 -9.427 1.00 41.78 88 GLY A O 1
ATOM 665 N N . VAL A 1 89 ? 13.467 -21.626 -10.522 1.00 41.84 89 VAL A N 1
ATOM 666 C CA . VAL A 1 89 ? 14.516 -22.537 -10.966 1.00 41.84 89 VAL A CA 1
ATOM 667 C C . VAL A 1 89 ? 15.158 -23.094 -9.695 1.00 41.84 89 VAL A C 1
ATOM 669 O O . VAL A 1 89 ? 15.637 -22.323 -8.861 1.00 41.84 89 VAL A O 1
ATOM 672 N N . LYS A 1 90 ? 15.053 -24.413 -9.519 1.00 36.56 90 LYS A N 1
ATOM 673 C CA . LYS A 1 90 ? 15.860 -25.163 -8.555 1.00 36.56 90 LYS A CA 1
ATOM 674 C C . LYS A 1 90 ? 17.312 -25.183 -9.005 1.00 36.56 90 LYS A C 1
ATOM 676 O O . LYS A 1 90 ? 17.523 -25.296 -10.233 1.00 36.56 90 LYS A O 1
#